Protein AF-A0A7V3L4H2-F1 (afdb_monomer)

Sequence (68 aa):
MAQTELEPIQDGCIHLRGRYKLQPSRRSPFPEKRFLRYECDKGHTIDSSNEEEIKKCLDQRVGCWKED

Secondary structure (DSSP, 8-state):
---EEEEE-TTS-TTEEEEEEEE--SS-SSPEEEEEEEEEPTTEE--TT-HHHHHHHHHSS---EEP-

Solvent-accessible surface area (backbone atoms only — not comparable to full-atom values): 3926 Å² total; per-residue (Å²): 132,86,57,66,49,76,41,77,40,89,64,33,12,94,38,30,21,38,32,23,39,56,38,86,40,94,87,44,98,57,62,41,76,42,82,72,49,70,45,41,41,94,72,29,47,54,61,76,88,39,63,65,46,52,45,35,10,44,74,70,48,43,50,49,43,64,78,130

Structure (mmCIF, N/CA/C/O backbone):
data_AF-A0A7V3L4H2-F1
#
_entry.id   AF-A0A7V3L4H2-F1
#
loop_
_atom_site.group_PDB
_atom_site.id
_atom_site.type_symbol
_atom_site.label_atom_id
_atom_site.label_alt_id
_atom_site.label_comp_id
_atom_site.label_asym_id
_atom_site.label_entity_id
_atom_site.label_seq_id
_atom_site.pdbx_PDB_ins_code
_atom_site.Cartn_x
_atom_site.Cartn_y
_atom_site.Cartn_z
_atom_site.occupancy
_atom_site.B_iso_or_equiv
_atom_site.auth_seq_id
_atom_site.auth_comp_id
_atom_site.auth_asym_id
_atom_site.auth_atom_id
_atom_site.pdbx_PDB_model_num
ATOM 1 N N . MET A 1 1 ? 2.777 8.721 -21.589 1.00 50.78 1 MET A N 1
ATOM 2 C CA . MET A 1 1 ? 2.246 8.486 -20.226 1.00 50.78 1 MET A CA 1
ATOM 3 C C . MET A 1 1 ? 3.231 7.586 -19.493 1.00 50.78 1 MET A C 1
ATOM 5 O O . MET A 1 1 ? 3.643 6.593 -20.077 1.00 50.78 1 MET A O 1
ATOM 9 N N . ALA A 1 2 ? 3.692 7.950 -18.292 1.00 61.62 2 ALA A N 1
ATOM 10 C CA . ALA A 1 2 ? 4.574 7.074 -17.514 1.00 61.62 2 ALA A CA 1
ATOM 11 C C . ALA A 1 2 ? 3.765 5.868 -17.016 1.00 61.62 2 ALA A C 1
ATOM 13 O O . ALA A 1 2 ? 2.724 6.063 -16.392 1.00 61.62 2 ALA A O 1
ATOM 14 N N . GLN A 1 3 ? 4.212 4.647 -17.316 1.00 81.31 3 GLN A N 1
ATOM 15 C CA . GLN A 1 3 ? 3.536 3.440 -16.845 1.00 81.31 3 GLN A CA 1
ATOM 16 C C . GLN A 1 3 ? 3.774 3.290 -15.336 1.00 81.31 3 GLN A C 1
ATOM 18 O O . GLN A 1 3 ? 4.914 3.331 -14.864 1.00 81.31 3 GLN A O 1
ATOM 23 N N . THR A 1 4 ? 2.689 3.170 -14.576 1.00 86.31 4 THR A N 1
ATOM 24 C CA . THR A 1 4 ? 2.728 2.850 -13.147 1.00 86.31 4 THR A CA 1
ATOM 25 C C . THR A 1 4 ? 1.947 1.575 -12.909 1.00 86.31 4 THR A C 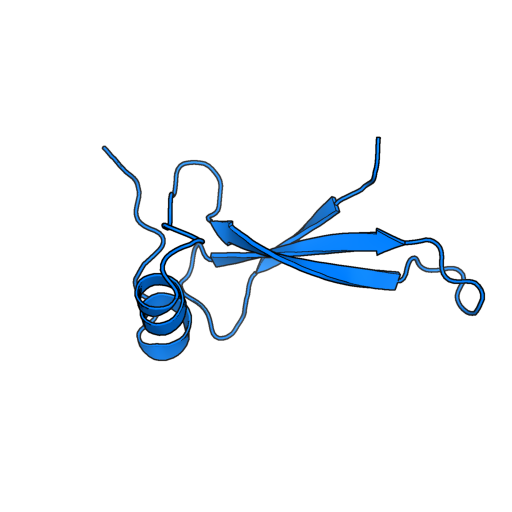1
ATOM 27 O O . THR A 1 4 ? 0.847 1.445 -13.441 1.00 86.31 4 THR A O 1
ATOM 30 N N . GLU A 1 5 ? 2.486 0.691 -12.082 1.00 87.88 5 GLU A N 1
ATOM 31 C CA . GLU A 1 5 ? 1.811 -0.516 -11.614 1.00 87.88 5 GLU A CA 1
ATOM 32 C C . GLU A 1 5 ? 1.375 -0.354 -10.157 1.00 87.88 5 GLU A C 1
ATOM 34 O O . GLU A 1 5 ? 2.010 0.365 -9.382 1.00 87.88 5 GLU A O 1
ATOM 39 N N . LEU A 1 6 ? 0.274 -1.014 -9.806 1.00 86.75 6 LEU A N 1
ATOM 40 C CA . LEU A 1 6 ? -0.217 -1.137 -8.439 1.00 86.75 6 LEU A CA 1
ATOM 41 C C . LEU A 1 6 ? -0.056 -2.591 -8.014 1.00 86.75 6 LEU A C 1
ATOM 43 O O . LEU A 1 6 ? -0.593 -3.483 -8.668 1.00 86.75 6 LEU A O 1
ATOM 47 N N . GLU A 1 7 ? 0.659 -2.829 -6.921 1.00 87.94 7 GLU A N 1
ATOM 48 C CA . GLU A 1 7 ? 0.885 -4.178 -6.396 1.00 87.94 7 GLU A CA 1
ATOM 49 C C . GLU A 1 7 ? 0.375 -4.293 -4.958 1.00 87.94 7 GLU A C 1
ATOM 51 O O . GLU A 1 7 ? 0.499 -3.334 -4.200 1.00 87.94 7 GLU A O 1
ATOM 56 N N . PRO A 1 8 ? -0.223 -5.432 -4.561 1.00 84.88 8 PRO A N 1
ATOM 57 C CA . PRO A 1 8 ? -0.632 -5.649 -3.175 1.00 84.88 8 PRO A CA 1
ATOM 58 C C . PRO A 1 8 ? 0.573 -5.622 -2.237 1.00 84.88 8 PRO A C 1
ATOM 60 O O . PRO A 1 8 ? 1.601 -6.236 -2.524 1.00 84.88 8 PRO A O 1
ATOM 63 N N . ILE A 1 9 ? 0.421 -4.960 -1.093 1.00 85.25 9 ILE A N 1
ATOM 64 C CA . ILE A 1 9 ? 1.418 -5.004 -0.023 1.00 85.25 9 ILE A CA 1
ATOM 65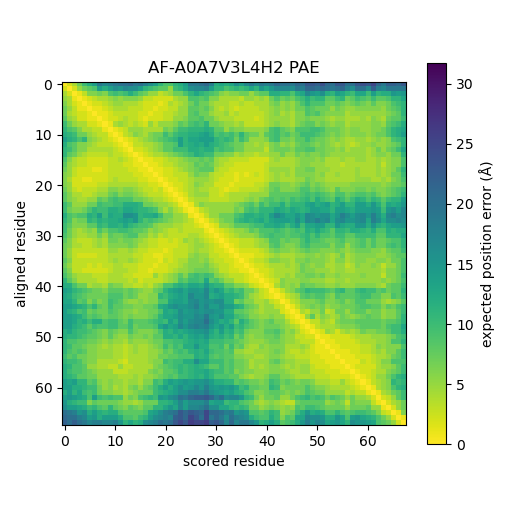 C C . ILE A 1 9 ? 1.086 -6.183 0.887 1.00 85.25 9 ILE A C 1
ATOM 67 O O . ILE A 1 9 ? 0.047 -6.181 1.539 1.00 85.25 9 ILE A O 1
ATOM 71 N N . GLN A 1 10 ? 1.954 -7.198 0.913 1.00 76.75 10 GLN A N 1
ATOM 72 C CA . GLN A 1 10 ? 1.717 -8.438 1.669 1.00 76.75 10 GLN A CA 1
ATOM 73 C C . GLN A 1 10 ? 1.593 -8.204 3.182 1.00 76.75 10 GLN A C 1
ATOM 75 O O . GLN A 1 10 ? 0.778 -8.852 3.833 1.00 76.75 10 GLN A O 1
ATOM 80 N N . ASP A 1 11 ? 2.348 -7.246 3.717 1.00 76.75 11 ASP A N 1
ATOM 81 C CA . ASP A 1 11 ? 2.269 -6.825 5.119 1.00 76.75 11 ASP A CA 1
ATOM 82 C C . ASP A 1 11 ? 1.185 -5.763 5.376 1.00 76.75 11 ASP A C 1
ATOM 84 O O . ASP A 1 11 ? 1.006 -5.332 6.502 1.00 76.75 11 ASP A O 1
ATOM 88 N N . GLY A 1 12 ? 0.443 -5.321 4.359 1.00 79.00 12 GLY A N 1
ATOM 89 C CA . GLY A 1 12 ? -0.539 -4.245 4.484 1.00 79.00 12 GLY A CA 1
ATOM 90 C C . GLY A 1 12 ? -1.964 -4.714 4.758 1.00 79.00 12 GLY A C 1
ATOM 91 O O . GLY A 1 12 ? -2.288 -5.903 4.787 1.00 79.00 12 GLY A O 1
ATOM 92 N N . CYS A 1 13 ? -2.861 -3.741 4.898 1.00 81.69 13 CYS A N 1
ATOM 93 C CA . CYS A 1 13 ? -4.293 -3.982 4.871 1.00 81.69 13 CYS A CA 1
ATOM 94 C C . CYS A 1 13 ? -4.723 -4.489 3.484 1.00 81.69 13 CYS A C 1
ATOM 96 O O . CYS A 1 13 ? -4.076 -4.205 2.478 1.00 81.69 13 CYS A O 1
ATOM 98 N N . ILE A 1 14 ? -5.828 -5.241 3.422 1.00 80.50 14 ILE A N 1
ATOM 99 C CA . ILE A 1 14 ? -6.272 -6.000 2.230 1.00 80.50 14 ILE A CA 1
ATOM 100 C C . ILE A 1 14 ? -6.356 -5.139 0.958 1.00 80.50 14 ILE A C 1
ATOM 102 O O . ILE A 1 14 ? -6.090 -5.617 -0.144 1.00 80.50 14 ILE A O 1
ATOM 106 N N . HIS A 1 15 ? -6.707 -3.864 1.116 1.00 83.56 15 HIS A N 1
ATOM 107 C CA . HIS A 1 15 ? -6.878 -2.920 0.016 1.00 83.56 15 HIS A CA 1
ATOM 108 C C . HIS A 1 15 ? -5.667 -2.002 -0.200 1.00 83.56 15 HIS A C 1
ATOM 110 O O . HIS A 1 15 ? -5.732 -1.132 -1.064 1.00 83.56 15 HIS A O 1
ATOM 116 N N . LEU A 1 16 ? -4.567 -2.174 0.539 1.00 86.12 16 LEU A N 1
ATOM 117 C CA . LEU A 1 16 ? -3.355 -1.382 0.347 1.00 86.12 16 LEU A CA 1
ATOM 118 C C . LEU A 1 16 ? -2.574 -1.875 -0.863 1.00 86.12 16 LEU A C 1
ATOM 120 O O . LEU A 1 16 ? -2.168 -3.039 -0.954 1.00 86.12 16 LEU A O 1
ATOM 124 N N . ARG A 1 17 ? -2.288 -0.949 -1.770 1.00 87.50 17 ARG A N 1
ATOM 125 C CA . ARG A 1 17 ? -1.423 -1.171 -2.917 1.00 87.50 17 ARG A CA 1
ATOM 126 C C . ARG A 1 17 ? -0.205 -0.261 -2.836 1.00 87.50 17 ARG A C 1
ATOM 128 O O . ARG A 1 17 ? -0.287 0.913 -2.487 1.00 87.50 17 ARG A O 1
ATOM 135 N N . GLY A 1 18 ? 0.953 -0.793 -3.191 1.00 88.56 18 GLY A N 1
ATOM 136 C CA . GLY A 1 18 ? 2.122 0.009 -3.511 1.00 88.56 18 GLY A CA 1
ATOM 137 C C . GLY A 1 18 ? 2.029 0.450 -4.959 1.00 88.56 18 GLY A C 1
ATOM 138 O O . GLY A 1 18 ? 1.847 -0.375 -5.854 1.00 88.56 18 GLY A O 1
ATOM 139 N N . ARG A 1 19 ? 2.170 1.747 -5.204 1.00 88.62 19 ARG A N 1
ATOM 140 C CA . ARG A 1 19 ? 2.326 2.290 -6.546 1.00 88.62 19 ARG A CA 1
ATOM 141 C C . ARG A 1 19 ? 3.795 2.293 -6.920 1.00 88.62 19 ARG A C 1
ATOM 143 O O . ARG A 1 19 ? 4.608 2.947 -6.265 1.00 88.62 19 ARG A O 1
ATOM 150 N N . TYR A 1 20 ? 4.121 1.619 -8.012 1.00 90.06 20 TYR A N 1
ATOM 151 C CA . TYR A 1 20 ? 5.472 1.508 -8.540 1.00 90.06 20 TYR A CA 1
ATOM 152 C C . TYR A 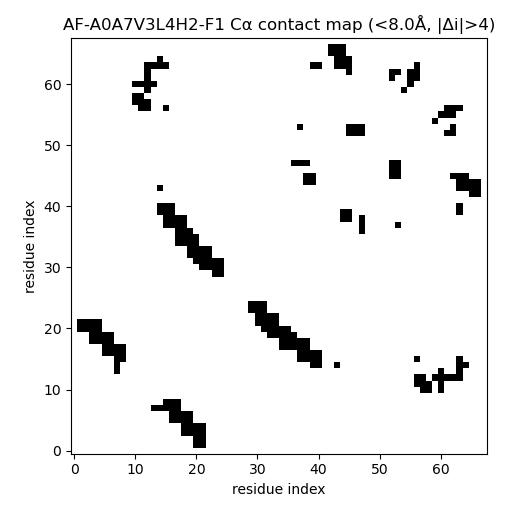1 20 ? 5.542 2.155 -9.919 1.00 90.06 20 TYR A C 1
ATOM 154 O O . TYR A 1 20 ? 4.732 1.890 -10.805 1.00 90.06 20 TYR A O 1
ATOM 162 N N . LYS A 1 21 ? 6.520 3.033 -10.117 1.00 90.19 21 LYS A N 1
ATOM 163 C CA . LYS A 1 21 ? 6.853 3.580 -11.428 1.00 90.19 21 LYS A CA 1
ATOM 164 C C . LYS A 1 21 ? 7.733 2.590 -12.171 1.00 90.19 21 LYS A C 1
ATOM 166 O O . LYS A 1 21 ? 8.806 2.248 -11.675 1.00 90.19 21 LYS A O 1
ATOM 171 N N . LEU A 1 22 ? 7.317 2.214 -13.374 1.00 88.81 22 LEU A N 1
ATOM 172 C CA . LEU A 1 22 ? 8.162 1.458 -14.283 1.00 88.81 22 LEU A CA 1
ATOM 173 C C . LEU A 1 22 ? 9.167 2.395 -14.938 1.00 88.81 22 LEU A C 1
ATOM 175 O O . LEU A 1 22 ? 8.799 3.392 -15.567 1.00 88.81 22 LEU A O 1
ATOM 179 N N . GLN A 1 23 ? 10.446 2.090 -14.760 1.00 87.00 23 GLN A N 1
ATOM 180 C CA . GLN A 1 23 ? 11.536 2.804 -15.404 1.00 87.00 23 GLN A CA 1
ATOM 181 C C . GLN A 1 23 ? 12.328 1.847 -16.293 1.00 87.00 23 GLN A C 1
ATOM 183 O O . GLN A 1 23 ? 12.548 0.698 -15.912 1.00 87.00 23 GLN A O 1
ATOM 188 N N . PRO A 1 24 ? 12.767 2.295 -17.478 1.00 83.25 24 PRO A N 1
ATOM 189 C CA . 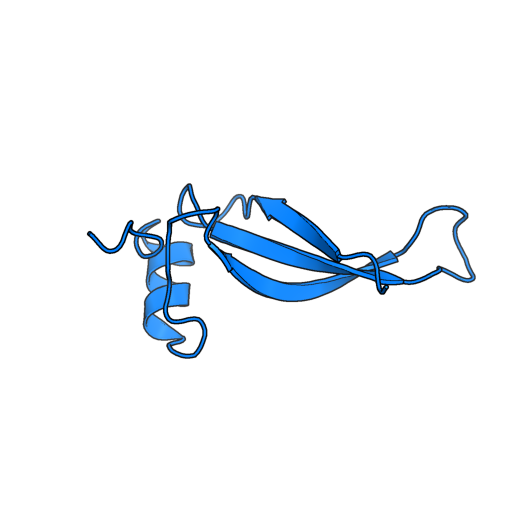PRO A 1 24 ? 13.599 1.471 -18.336 1.00 83.25 24 PRO A CA 1
ATOM 190 C C . PRO A 1 24 ? 14.918 1.172 -17.621 1.00 83.25 24 PRO A C 1
ATOM 192 O O . PRO A 1 24 ? 15.655 2.091 -17.253 1.00 83.25 24 PRO A O 1
ATOM 195 N N . SER A 1 25 ? 15.206 -0.113 -17.425 1.00 81.94 25 SER A N 1
ATOM 196 C CA . SER A 1 25 ? 16.492 -0.535 -16.892 1.00 81.94 25 SER A CA 1
ATOM 197 C C . SER A 1 25 ? 17.535 -0.524 -17.998 1.00 81.94 25 SER A C 1
ATOM 199 O O . SER A 1 25 ? 17.284 -0.977 -19.112 1.00 81.94 25 SER A O 1
ATOM 201 N N . ARG A 1 26 ? 18.740 -0.037 -17.694 1.00 80.81 26 ARG A N 1
ATOM 202 C CA . ARG A 1 26 ? 19.887 -0.158 -18.611 1.00 80.81 26 ARG A CA 1
ATOM 203 C C . ARG A 1 26 ? 20.562 -1.528 -18.532 1.00 80.81 26 ARG A C 1
ATOM 205 O O . ARG A 1 26 ? 21.404 -1.829 -19.370 1.00 80.81 26 ARG A O 1
ATOM 212 N N . ARG A 1 27 ? 20.248 -2.321 -17.501 1.00 83.81 27 ARG A N 1
ATOM 213 C CA . ARG A 1 27 ? 20.912 -3.599 -17.197 1.00 83.81 27 ARG A CA 1
ATOM 214 C C . ARG A 1 27 ? 20.021 -4.819 -17.412 1.00 83.81 27 ARG A C 1
ATOM 216 O O . ARG A 1 27 ? 20.541 -5.927 -17.443 1.00 83.81 27 ARG A O 1
ATOM 223 N N . SER A 1 28 ? 18.711 -4.629 -17.553 1.00 81.94 28 SER A N 1
ATOM 224 C CA . SER A 1 28 ? 17.739 -5.706 -17.724 1.00 81.94 28 SER A CA 1
ATOM 225 C C . SER A 1 28 ? 16.774 -5.381 -18.866 1.00 81.94 28 SER A C 1
ATOM 227 O O . SER A 1 28 ? 16.388 -4.220 -19.012 1.00 81.94 28 SER A O 1
ATOM 229 N N . PRO A 1 29 ? 16.346 -6.378 -19.661 1.00 82.75 29 PRO A N 1
ATOM 230 C CA . PRO A 1 29 ? 15.259 -6.203 -20.622 1.00 82.75 29 PRO A CA 1
ATOM 231 C C . PRO A 1 29 ? 13.905 -5.938 -19.942 1.00 82.75 29 PRO A C 1
ATOM 233 O O . PRO A 1 29 ? 12.972 -5.483 -20.599 1.00 82.75 29 PRO A O 1
ATOM 236 N N . PHE A 1 30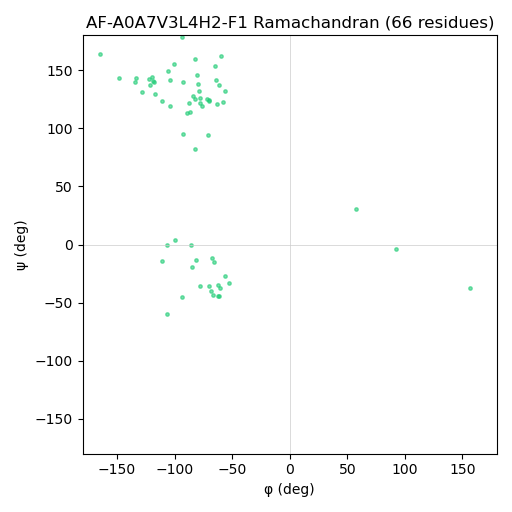 ? 13.791 -6.196 -18.634 1.00 83.56 30 PHE A N 1
ATOM 237 C CA . PHE A 1 30 ? 12.601 -5.885 -17.850 1.00 83.56 30 PHE A CA 1
ATOM 238 C C . PHE A 1 30 ? 12.715 -4.497 -17.201 1.00 83.56 30 PHE A C 1
ATOM 240 O O . PHE A 1 30 ? 13.790 -4.135 -16.710 1.00 83.56 30 PHE A O 1
ATOM 247 N N . PRO A 1 31 ? 11.623 -3.711 -17.174 1.00 85.81 31 PRO A N 1
ATOM 248 C CA . PRO A 1 31 ? 11.616 -2.419 -16.505 1.00 85.81 31 PRO A CA 1
ATOM 249 C C . PRO A 1 31 ? 11.829 -2.579 -14.995 1.00 85.81 31 PRO A C 1
ATOM 251 O O . PRO A 1 31 ? 11.305 -3.492 -14.360 1.00 85.81 31 PRO A O 1
ATOM 254 N N . GLU A 1 32 ? 12.584 -1.655 -14.410 1.00 87.62 32 GLU A N 1
ATOM 255 C CA . GLU A 1 32 ? 12.770 -1.569 -12.967 1.00 87.62 32 GLU A CA 1
ATOM 256 C C . GLU A 1 32 ? 11.554 -0.911 -12.316 1.00 87.62 32 GLU A C 1
ATOM 258 O O . GLU A 1 32 ? 11.091 0.155 -12.737 1.00 87.62 32 GLU A O 1
ATOM 263 N N . LYS A 1 33 ? 11.062 -1.541 -11.249 1.00 88.75 33 LYS A N 1
ATOM 264 C CA . LYS A 1 33 ? 9.973 -1.026 -10.424 1.00 88.75 33 LYS A CA 1
ATOM 265 C C . LYS A 1 33 ? 10.546 -0.105 -9.354 1.00 88.75 33 LYS A C 1
ATOM 267 O O . LYS A 1 33 ? 11.262 -0.547 -8.460 1.00 88.75 33 LYS A O 1
ATOM 272 N N . ARG A 1 34 ? 10.223 1.185 -9.420 1.00 89.06 34 ARG A N 1
ATOM 273 C CA . ARG A 1 34 ? 10.567 2.154 -8.372 1.00 89.06 34 ARG A CA 1
ATOM 274 C C . ARG A 1 34 ? 9.334 2.482 -7.551 1.00 89.06 34 ARG A C 1
ATOM 276 O O . ARG A 1 34 ? 8.381 3.033 -8.093 1.00 89.06 34 ARG A O 1
ATOM 283 N N . PHE A 1 35 ? 9.370 2.196 -6.254 1.00 88.88 35 PHE A N 1
ATOM 284 C CA . PHE A 1 35 ? 8.301 2.590 -5.341 1.00 88.88 35 PHE A CA 1
ATOM 285 C C . PHE A 1 35 ? 8.074 4.110 -5.391 1.00 88.88 35 PHE A C 1
ATOM 287 O O . PHE A 1 35 ? 9.032 4.888 -5.363 1.00 88.88 35 PHE A O 1
ATOM 294 N N . LEU A 1 36 ? 6.811 4.517 -5.505 1.00 87.69 36 LEU A N 1
ATOM 295 C CA . LEU A 1 36 ? 6.382 5.913 -5.455 1.00 87.69 36 LEU A CA 1
ATOM 296 C C . LEU A 1 36 ? 5.684 6.218 -4.135 1.00 87.69 36 LEU A C 1
ATOM 298 O O . LEU A 1 36 ? 6.106 7.122 -3.423 1.00 87.69 36 LEU A O 1
ATOM 302 N N . ARG A 1 37 ? 4.586 5.511 -3.858 1.00 85.75 37 ARG A N 1
ATOM 303 C CA . ARG A 1 37 ? 3.718 5.755 -2.702 1.00 85.75 37 ARG A CA 1
ATOM 304 C C . ARG A 1 37 ? 2.787 4.578 -2.463 1.00 85.75 37 ARG A C 1
ATOM 306 O O . ARG A 1 37 ? 2.558 3.787 -3.375 1.00 85.75 37 ARG A O 1
ATOM 313 N N . TYR A 1 38 ? 2.199 4.526 -1.278 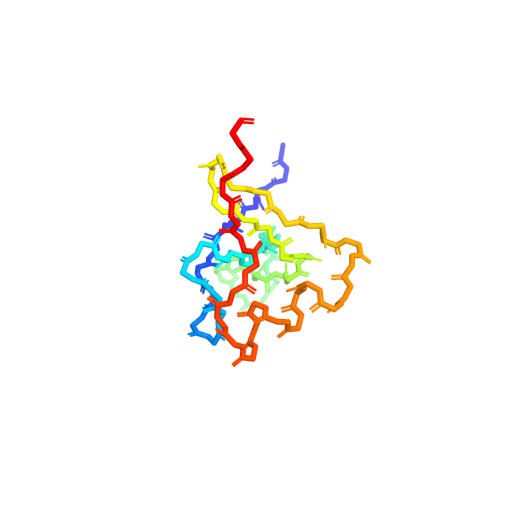1.00 84.56 38 TYR A N 1
ATOM 314 C CA . TYR A 1 38 ? 1.040 3.683 -1.025 1.00 84.56 38 TYR A CA 1
ATOM 315 C C . TYR A 1 38 ? -0.236 4.358 -1.538 1.00 84.56 38 TYR A C 1
ATOM 317 O O . TYR A 1 38 ? -0.350 5.584 -1.540 1.00 84.56 38 TYR A O 1
ATOM 325 N N . GLU A 1 39 ? -1.171 3.556 -2.022 1.00 83.44 39 GLU A N 1
ATOM 326 C CA . GLU A 1 39 ? -2.471 3.970 -2.545 1.00 83.44 39 GLU A CA 1
ATOM 327 C C . GLU A 1 39 ? -3.458 2.835 -2.249 1.00 83.44 39 GLU A C 1
ATOM 329 O O . GLU A 1 39 ? -3.076 1.666 -2.288 1.00 83.44 39 GLU A O 1
ATOM 334 N N . CYS A 1 40 ? -4.710 3.140 -1.923 1.00 84.50 40 CYS A N 1
ATOM 335 C CA . CYS A 1 40 ? -5.702 2.081 -1.763 1.00 84.50 40 CYS A CA 1
ATOM 336 C C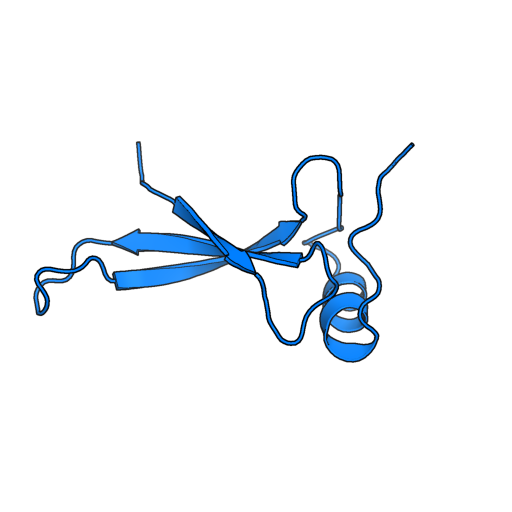 . CYS A 1 40 ? -6.288 1.646 -3.108 1.00 84.50 40 CYS A C 1
ATOM 338 O O . CYS A 1 40 ? -6.240 2.371 -4.104 1.00 84.50 40 CYS A O 1
ATOM 340 N N . ASP A 1 41 ? -6.855 0.444 -3.123 1.00 80.56 41 ASP A N 1
ATOM 341 C CA . ASP A 1 41 ? -7.612 -0.088 -4.251 1.00 80.56 41 ASP A CA 1
ATOM 342 C C . ASP A 1 41 ? -8.827 0.798 -4.600 1.00 80.56 41 ASP A C 1
ATOM 344 O O . ASP A 1 41 ? -9.271 1.634 -3.808 1.00 80.56 41 ASP A O 1
ATOM 348 N N . LYS A 1 42 ? -9.377 0.638 -5.807 1.00 71.44 42 LYS A N 1
ATOM 349 C CA . LYS A 1 42 ? -10.415 1.534 -6.338 1.00 71.44 42 LYS A CA 1
ATOM 350 C C . LYS A 1 42 ? -11.642 1.572 -5.423 1.00 71.44 42 LYS A C 1
ATOM 352 O O . LYS A 1 42 ? -12.294 0.557 -5.206 1.00 71.44 42 LYS A O 1
ATOM 357 N N . GLY A 1 43 ? -11.993 2.776 -4.973 1.00 70.62 43 GLY A N 1
ATOM 358 C CA . GLY A 1 43 ? -13.136 3.020 -4.089 1.00 70.62 43 GLY A CA 1
ATOM 359 C C . GLY A 1 43 ? -12.789 2.997 -2.602 1.00 70.62 43 GLY A C 1
ATOM 360 O O . GLY A 1 43 ? -13.652 3.302 -1.792 1.00 70.62 43 GLY A O 1
ATOM 361 N N . HIS A 1 44 ? -11.545 2.683 -2.249 1.00 74.88 44 HIS A N 1
ATOM 362 C CA . HIS A 1 44 ? -11.026 2.848 -0.902 1.00 74.88 44 HIS A CA 1
ATOM 363 C C . HIS A 1 44 ? -10.125 4.077 -0.872 1.00 74.88 44 HIS A C 1
ATOM 365 O O . HIS A 1 44 ? -9.378 4.338 -1.820 1.00 74.88 44 HIS A O 1
ATOM 371 N N . THR A 1 45 ? -10.187 4.829 0.214 1.00 72.06 45 THR A N 1
ATOM 372 C CA . THR A 1 45 ? -9.306 5.965 0.457 1.00 72.06 45 THR A CA 1
ATOM 373 C C . THR A 1 45 ? -8.521 5.690 1.731 1.00 72.06 45 THR A C 1
ATOM 375 O O . THR A 1 45 ? -8.978 5.025 2.658 1.00 72.06 45 THR A O 1
ATOM 378 N N . ILE A 1 46 ? -7.272 6.131 1.731 1.00 77.56 46 ILE A N 1
ATOM 379 C CA . ILE A 1 46 ? -6.459 6.253 2.934 1.00 77.56 46 ILE A CA 1
ATOM 380 C C . ILE A 1 46 ? -5.806 7.608 2.832 1.00 77.56 46 ILE A C 1
ATOM 382 O O . ILE A 1 46 ? -5.385 8.017 1.740 1.00 77.56 46 ILE A O 1
ATOM 386 N N . ASP A 1 47 ? -5.716 8.308 3.952 1.00 74.50 47 ASP A N 1
ATOM 387 C CA . ASP A 1 47 ? -4.955 9.538 3.971 1.00 74.50 47 ASP A CA 1
ATOM 388 C C . ASP A 1 47 ? -3.470 9.179 3.864 1.00 74.50 47 ASP A C 1
ATOM 390 O O . ASP A 1 47 ? -2.802 8.845 4.838 1.00 74.50 47 ASP A O 1
ATOM 394 N N . SER A 1 48 ? -2.951 9.183 2.633 1.00 67.62 48 SER A N 1
ATOM 395 C CA . SER A 1 48 ? -1.553 8.833 2.370 1.00 67.62 48 SER A CA 1
ATOM 396 C C . SER A 1 48 ? -0.564 9.858 2.936 1.00 67.62 48 SER A C 1
ATOM 398 O O . SER A 1 48 ? 0.640 9.608 2.928 1.00 67.62 48 SER A O 1
ATOM 400 N N . SER A 1 49 ? -1.062 11.018 3.374 1.00 69.50 49 SER A N 1
ATOM 401 C CA . SER A 1 49 ? -0.287 12.047 4.072 1.00 69.50 49 SER A CA 1
ATOM 402 C C . SER A 1 49 ? -0.207 11.762 5.575 1.00 69.50 49 SER A C 1
ATOM 404 O O . SER A 1 49 ? 0.683 12.277 6.249 1.00 69.50 49 SER A O 1
ATOM 406 N N . ASN A 1 50 ? -1.106 10.926 6.095 1.00 77.50 50 ASN A N 1
ATOM 407 C CA . ASN A 1 50 ? -1.165 10.516 7.479 1.00 77.50 50 ASN A CA 1
ATOM 408 C C . ASN A 1 50 ? -0.385 9.213 7.675 1.00 77.50 50 ASN A C 1
ATOM 410 O O . ASN A 1 50 ? -0.884 8.099 7.492 1.00 77.50 50 ASN A O 1
ATOM 414 N N . GLU A 1 51 ? 0.874 9.360 8.081 1.00 79.62 51 GLU A N 1
ATOM 415 C CA . GLU A 1 51 ? 1.756 8.230 8.375 1.00 79.62 51 GLU A CA 1
ATOM 416 C C . GLU A 1 51 ? 1.179 7.283 9.440 1.00 79.62 51 GLU A C 1
ATOM 418 O O . GLU A 1 51 ? 1.484 6.090 9.410 1.00 79.62 51 GLU A O 1
ATOM 423 N N . GLU A 1 52 ? 0.332 7.768 10.357 1.00 81.50 52 GLU A N 1
ATOM 424 C CA . GLU A 1 52 ? -0.328 6.913 11.349 1.00 81.50 52 GLU A CA 1
ATOM 425 C C . GLU A 1 52 ? -1.355 5.974 10.716 1.00 81.50 52 GLU A C 1
ATOM 427 O O . GLU A 1 52 ? -1.416 4.807 11.096 1.00 81.50 52 GLU A O 1
ATOM 432 N N . GLU A 1 53 ? -2.130 6.438 9.735 1.00 79.19 53 GLU A N 1
ATOM 433 C CA . GLU A 1 53 ? -3.099 5.607 9.007 1.00 79.19 53 GLU A CA 1
ATOM 434 C C . GLU A 1 53 ? -2.378 4.537 8.183 1.00 79.19 53 GLU A C 1
ATOM 436 O O . GLU A 1 53 ? -2.739 3.358 8.225 1.00 79.19 53 GLU A O 1
ATOM 441 N N . ILE A 1 54 ? -1.291 4.915 7.500 1.00 80.31 54 ILE A N 1
ATOM 442 C CA . ILE A 1 54 ? -0.451 3.952 6.778 1.00 80.31 54 ILE A CA 1
ATOM 443 C C . ILE A 1 54 ? 0.160 2.941 7.751 1.00 80.31 54 ILE A C 1
ATOM 445 O O . ILE A 1 54 ? 0.124 1.742 7.478 1.00 80.31 54 ILE A O 1
ATOM 449 N N . LYS A 1 55 ? 0.684 3.385 8.900 1.00 82.31 55 LYS A N 1
ATOM 450 C CA . LYS A 1 55 ? 1.213 2.477 9.927 1.00 82.31 55 LYS A CA 1
ATOM 451 C C . LYS A 1 55 ? 0.148 1.538 10.467 1.00 82.31 55 LYS A C 1
ATOM 453 O O . LYS A 1 55 ? 0.427 0.354 10.570 1.00 82.31 55 LYS A O 1
ATOM 458 N N . LYS A 1 56 ? -1.061 2.012 10.769 1.00 81.44 56 LYS A N 1
ATOM 459 C CA . LYS A 1 56 ? -2.175 1.145 11.189 1.00 81.44 56 LYS A CA 1
ATOM 460 C C . LYS A 1 56 ? -2.530 0.134 10.104 1.00 81.44 56 LYS A C 1
ATOM 462 O O . LYS A 1 56 ? -2.794 -1.027 10.408 1.00 81.44 56 LYS A O 1
ATOM 467 N N . CYS A 1 57 ? -2.463 0.532 8.839 1.00 83.94 57 CYS A N 1
ATOM 468 C CA . CYS A 1 57 ? -2.711 -0.380 7.734 1.00 83.94 57 CYS A CA 1
ATOM 469 C C . CYS A 1 57 ? -1.587 -1.418 7.582 1.00 83.94 57 CYS A C 1
ATOM 471 O O . CYS A 1 57 ? -1.889 -2.566 7.279 1.00 83.94 57 CYS A O 1
ATOM 473 N N . LEU A 1 58 ? -0.324 -1.071 7.833 1.00 82.25 58 LEU A N 1
ATOM 474 C CA . LEU A 1 58 ? 0.804 -2.015 7.796 1.00 82.25 58 LEU A CA 1
ATOM 475 C C . LEU A 1 58 ? 0.900 -2.902 9.052 1.00 82.25 58 LEU A C 1
ATOM 477 O O . LEU A 1 58 ? 1.274 -4.060 8.967 1.00 82.25 58 LEU A O 1
ATOM 481 N N . ASP A 1 59 ? 0.567 -2.380 10.228 1.00 83.06 59 ASP A N 1
ATOM 482 C CA . ASP A 1 59 ? 0.760 -3.076 11.507 1.00 83.06 59 ASP A CA 1
ATOM 483 C C . ASP A 1 59 ? -0.498 -3.850 11.926 1.00 83.06 59 ASP A C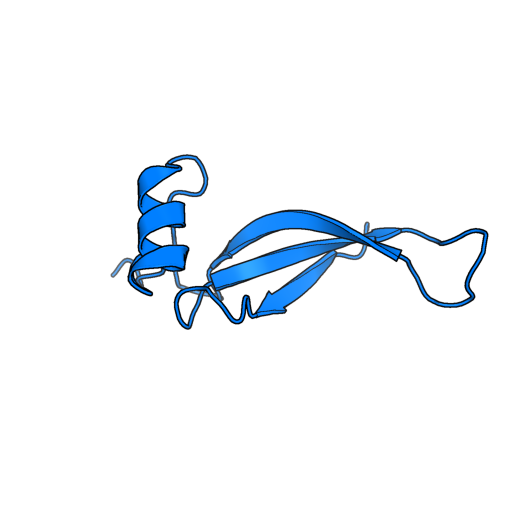 1
ATOM 485 O O . ASP A 1 59 ? -0.451 -5.024 12.287 1.00 83.06 59 ASP A O 1
ATOM 489 N N . GLN A 1 60 ? -1.660 -3.206 11.804 1.00 78.00 60 GLN A N 1
ATOM 490 C CA . GLN A 1 60 ? -2.949 -3.727 12.263 1.00 78.00 60 GLN A CA 1
ATOM 491 C C . GLN A 1 60 ? -3.857 -4.178 11.109 1.00 78.00 60 GLN A C 1
ATOM 493 O O . GLN A 1 60 ? -4.966 -4.658 11.349 1.00 78.00 60 GLN A O 1
ATOM 498 N N . ARG A 1 61 ? -3.409 -4.043 9.852 1.00 75.62 61 ARG A N 1
ATOM 499 C CA . ARG A 1 61 ? -4.187 -4.374 8.642 1.00 75.62 61 ARG A CA 1
ATOM 500 C C . ARG A 1 61 ? -5.514 -3.612 8.535 1.00 75.62 61 ARG A C 1
ATOM 502 O O . ARG A 1 61 ? -6.451 -4.087 7.893 1.00 75.62 61 ARG A O 1
ATOM 509 N N . VAL A 1 62 ? -5.566 -2.396 9.080 1.00 68.62 62 VAL A N 1
ATOM 510 C CA . VAL A 1 62 ? -6.734 -1.497 9.068 1.00 68.62 62 VAL A CA 1
ATOM 511 C C . VAL A 1 62 ? -6.357 -0.102 8.559 1.00 68.62 62 VAL A C 1
ATOM 513 O O . VAL A 1 62 ? -5.373 0.460 9.016 1.00 68.62 62 VAL A O 1
ATOM 516 N N . GLY A 1 63 ? -7.117 0.471 7.619 1.00 68.00 63 GLY A N 1
ATOM 517 C CA . GLY A 1 63 ? -6.881 1.848 7.139 1.00 68.00 63 GLY A CA 1
ATOM 518 C C . GLY A 1 63 ? -7.433 2.157 5.743 1.00 68.00 63 GLY A C 1
ATOM 519 O O . GLY A 1 63 ? -7.983 3.226 5.533 1.00 68.00 63 GLY A O 1
ATOM 520 N N . CYS A 1 64 ? -7.368 1.216 4.795 1.00 73.81 64 CYS A N 1
ATOM 521 C CA . CYS A 1 64 ? -8.010 1.387 3.484 1.00 73.81 64 CYS A CA 1
ATOM 522 C C . CYS A 1 64 ? -9.502 1.034 3.557 1.00 73.81 64 CYS A C 1
ATOM 524 O O . CYS A 1 64 ? -9.910 -0.080 3.206 1.00 73.81 64 CYS A O 1
ATOM 526 N N . TRP A 1 65 ? -10.320 1.976 4.015 1.00 69.69 65 TRP A N 1
ATOM 527 C CA . TRP A 1 65 ? -11.768 1.812 4.111 1.00 69.69 65 TRP A CA 1
ATOM 528 C C . TRP A 1 65 ? -12.469 2.509 2.947 1.00 69.69 65 TRP A C 1
ATOM 530 O O . TRP A 1 65 ? -11.918 3.395 2.299 1.00 69.69 65 TRP A O 1
ATOM 540 N N . LYS A 1 66 ? -13.671 2.038 2.629 1.00 62.97 66 LYS A N 1
ATOM 541 C CA . LYS A 1 66 ? -14.529 2.690 1.645 1.00 62.97 66 LYS A CA 1
ATOM 542 C C . LYS A 1 66 ? -15.115 3.926 2.332 1.00 62.97 66 LYS A C 1
ATOM 544 O O . LYS A 1 66 ? -15.762 3.758 3.362 1.00 62.97 66 LYS A O 1
ATOM 549 N N . GLU 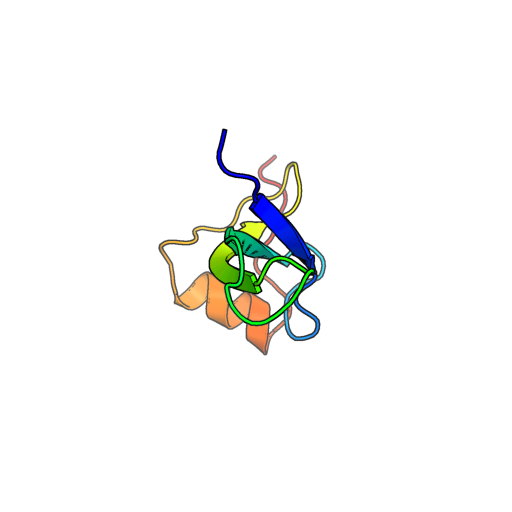A 1 67 ? -14.859 5.127 1.821 1.00 58.75 67 GLU A N 1
ATOM 550 C CA . GLU A 1 67 ? -15.688 6.278 2.196 1.00 58.75 67 GLU A CA 1
ATOM 551 C C . GLU A 1 67 ? -17.069 6.066 1.557 1.00 58.75 67 GLU A C 1
ATOM 553 O O . GLU A 1 67 ? -17.155 5.786 0.356 1.00 58.75 67 GLU A O 1
ATOM 558 N N . ASP A 1 68 ? -18.111 6.069 2.391 1.00 51.88 68 ASP A N 1
ATOM 559 C CA . ASP A 1 68 ? -19.521 5.977 1.985 1.00 51.88 68 ASP A CA 1
ATOM 560 C C . ASP A 1 68 ? -20.015 7.317 1.420 1.00 51.88 68 ASP A C 1
ATOM 562 O O . ASP A 1 68 ? -19.703 8.365 2.036 1.00 51.88 68 ASP A O 1
#

Nearest PDB structures (foldseek):
  5k5t-assembly1_A  TM=6.474E-01  e=2.310E+00  Homo sapiens
  9asb-assembly1_Q  TM=5.254E-01  e=1.804E+00  Homo sapiens
  5fbh-assembly1_A  TM=4.536E-01  e=1.499E+00  Homo sapiens
  6rxt-assembly1_UA  TM=4.609E-01  e=3.560E+00  Thermochaetoides thermophila
  7sim-assembly1_B  TM=4.455E-01  e=3.560E+00  Homo sapiens

pLDDT: mean 79.69, std 8.71, range [50.78, 90.19]

Foldseek 3Di:
DFDWDWDDDPLFAPFKTFIWTFADDPVDPGTDTHTDFIAGHPQWGAPRVDVVLRCCGRHVSDGRDHDD

Mean predicted aligned error: 7.26 Å

Radius of gyration: 13.5 Å; Cα contacts (8 Å, |Δi|>4): 132; chains: 1; bounding box: 40×20×33 Å